Protein AF-A0A5P8E3L4-F1 (afdb_monomer_lite)

Secondary structure (DSSP, 8-state):
------S----EEPTTT--EESSS-B--TTT-SSS-B-HHHIIIIIHHHHHHHHHHHTT-

pLDDT: mean 88.37, std 16.72, range [40.53, 98.69]

Sequence (60 aa):
MGKVKNTFELDNACCICGRTFSGKGHNPAPVRYDGVCCGVCNVNVVLKERFRLAKEREKL

Foldseek 3Di:
DDPDPPDPQPQFAAPPPRDTDGDDADCQPPVDRDDHHHPVCCVPPRVVVVVVVVVVVVVD

Structure (mmCIF, N/CA/C/O backbone):
data_AF-A0A5P8E3L4-F1
#
_entry.id   AF-A0A5P8E3L4-F1
#
loop_
_atom_site.group_PDB
_atom_site.id
_atom_site.type_symbol
_atom_site.label_atom_id
_atom_site.label_alt_id
_atom_site.label_comp_id
_atom_site.label_asym_id
_atom_site.label_entity_id
_atom_site.label_seq_id
_atom_site.pdbx_PDB_ins_code
_atom_site.Cartn_x
_atom_site.Cartn_y
_atom_site.Cartn_z
_atom_site.occupancy
_atom_site.B_iso_or_equiv
_atom_site.auth_seq_id
_atom_site.auth_comp_id
_atom_site.auth_asym_id
_atom_site.auth_atom_id
_atom_site.pdbx_PDB_model_num
ATOM 1 N N . MET A 1 1 ? 17.204 22.870 -25.310 1.00 40.53 1 MET A N 1
ATOM 2 C CA . MET A 1 1 ? 17.957 22.393 -24.126 1.00 40.53 1 MET A CA 1
ATOM 3 C C . MET A 1 1 ? 17.265 21.148 -23.576 1.00 40.53 1 MET A C 1
ATOM 5 O O . MET A 1 1 ? 16.413 21.252 -22.701 1.00 40.53 1 MET A O 1
ATOM 9 N N . GLY A 1 2 ? 17.545 19.977 -24.157 1.00 48.62 2 GLY A N 1
ATOM 10 C CA . GLY A 1 2 ? 17.029 18.706 -23.645 1.00 48.62 2 GLY A CA 1
ATOM 11 C C . GLY A 1 2 ? 17.775 18.350 -22.364 1.00 48.62 2 GLY A C 1
ATOM 12 O O . GLY A 1 2 ? 19.001 18.272 -22.375 1.00 48.62 2 GLY A O 1
ATOM 13 N N . LYS A 1 3 ? 17.060 18.207 -21.246 1.00 52.84 3 LYS A N 1
ATOM 14 C CA . LYS A 1 3 ? 17.667 17.792 -19.978 1.00 52.84 3 LYS A CA 1
ATOM 15 C C . LYS A 1 3 ? 18.128 16.344 -20.130 1.00 52.84 3 LYS A C 1
ATOM 17 O O . LYS A 1 3 ? 17.300 15.441 -20.211 1.00 52.84 3 LYS A O 1
ATOM 22 N N . VAL A 1 4 ? 19.441 16.145 -20.188 1.00 53.88 4 VAL A N 1
ATOM 23 C CA . VAL A 1 4 ? 20.078 14.831 -20.085 1.00 53.88 4 VAL A CA 1
ATOM 24 C C . VAL A 1 4 ? 19.699 14.264 -18.717 1.00 53.88 4 VAL A C 1
ATOM 26 O O . VAL A 1 4 ? 20.157 14.765 -17.691 1.00 53.88 4 VAL A O 1
ATOM 29 N N . LYS A 1 5 ? 18.808 13.268 -18.680 1.00 58.12 5 LYS A N 1
ATOM 30 C CA . LYS A 1 5 ? 18.496 12.529 -17.451 1.00 58.12 5 LYS A CA 1
ATOM 31 C C . LYS A 1 5 ? 19.645 11.560 -17.184 1.00 58.12 5 LYS A C 1
ATOM 33 O O . LYS A 1 5 ? 19.584 10.398 -17.562 1.00 58.12 5 LYS A O 1
ATOM 38 N N . ASN A 1 6 ? 20.726 12.067 -16.603 1.00 63.62 6 ASN A N 1
ATOM 39 C CA . ASN A 1 6 ? 21.766 11.224 -16.038 1.00 63.62 6 ASN A CA 1
ATOM 40 C C . ASN A 1 6 ? 21.394 10.916 -14.587 1.00 63.62 6 ASN A C 1
ATOM 42 O O . ASN A 1 6 ? 21.721 11.720 -13.728 1.00 63.62 6 ASN A O 1
ATOM 46 N N . THR A 1 7 ? 20.691 9.809 -14.339 1.00 47.50 7 THR A N 1
ATOM 47 C CA . THR A 1 7 ? 20.701 9.063 -13.068 1.00 47.50 7 THR A CA 1
ATOM 48 C C . THR A 1 7 ? 19.922 7.759 -13.251 1.00 47.50 7 THR A C 1
ATOM 50 O O . THR A 1 7 ? 18.808 7.750 -13.767 1.00 47.50 7 THR A O 1
ATOM 53 N N . PHE A 1 8 ? 20.504 6.647 -12.809 1.00 56.78 8 PHE A N 1
ATOM 54 C CA . PHE A 1 8 ? 19.869 5.333 -12.689 1.00 56.78 8 PHE A CA 1
ATOM 55 C C . PHE A 1 8 ? 18.790 5.337 -11.584 1.00 56.78 8 PHE A C 1
ATOM 57 O O . PHE A 1 8 ? 18.903 4.610 -10.598 1.00 56.78 8 PHE A O 1
ATOM 64 N N . GLU A 1 9 ? 17.759 6.179 -11.683 1.00 58.00 9 GLU A N 1
ATOM 65 C CA . GLU A 1 9 ? 16.564 5.977 -10.863 1.00 58.00 9 GLU A CA 1
ATOM 66 C C . GLU A 1 9 ? 15.864 4.724 -11.392 1.00 58.00 9 GLU A C 1
ATOM 68 O O . GLU A 1 9 ? 15.246 4.758 -12.451 1.00 58.00 9 GLU A O 1
ATOM 73 N N . LEU A 1 10 ? 16.027 3.591 -10.696 1.00 62.06 10 LEU A N 1
ATOM 74 C CA . LEU A 1 10 ? 15.232 2.399 -10.979 1.00 62.06 10 LEU A CA 1
ATOM 75 C C . LEU A 1 10 ? 13.755 2.785 -10.857 1.00 62.06 10 LEU A C 1
ATOM 77 O O . LEU A 1 10 ? 13.274 3.062 -9.755 1.00 62.06 10 LEU A O 1
ATOM 81 N N . ASP A 1 11 ? 13.053 2.794 -11.987 1.00 72.94 11 ASP A N 1
ATOM 82 C CA . ASP A 1 11 ? 11.601 2.876 -12.011 1.00 72.94 11 ASP A CA 1
ATOM 83 C C . ASP A 1 11 ? 11.050 1.667 -11.244 1.00 72.94 11 ASP A C 1
ATOM 85 O O . ASP A 1 11 ? 11.189 0.517 -11.666 1.00 72.94 11 ASP A O 1
ATOM 89 N N . ASN A 1 12 ? 10.439 1.920 -10.087 1.00 87.69 12 ASN A N 1
ATOM 90 C CA . ASN A 1 12 ? 9.805 0.880 -9.286 1.00 87.69 12 AS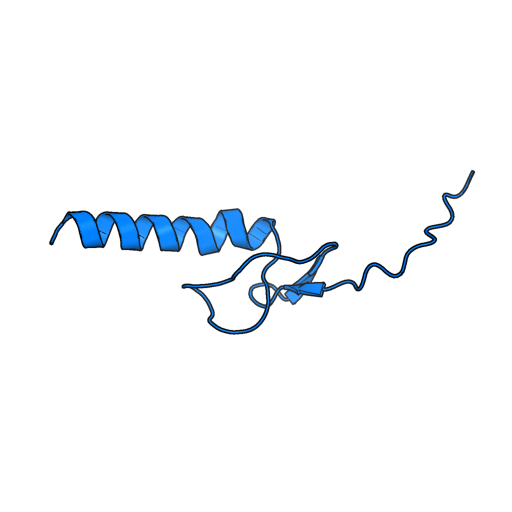N A CA 1
ATOM 91 C C . ASN A 1 12 ? 8.363 0.687 -9.756 1.00 87.69 12 ASN A C 1
ATOM 93 O O . ASN A 1 12 ? 7.658 1.656 -10.040 1.00 87.69 12 ASN A O 1
ATOM 97 N N . ALA A 1 13 ? 7.887 -0.557 -9.796 1.00 96.00 13 ALA A N 1
ATOM 98 C CA . ALA A 1 13 ? 6.483 -0.856 -10.062 1.00 96.00 13 ALA A CA 1
ATOM 99 C C . ALA A 1 13 ? 5.686 -0.912 -8.751 1.00 96.00 13 ALA A C 1
ATOM 101 O O . ALA A 1 13 ? 6.075 -1.575 -7.790 1.00 96.00 13 ALA A O 1
ATOM 102 N N . CYS A 1 14 ? 4.548 -0.219 -8.698 1.00 97.44 14 CYS A N 1
ATOM 103 C CA . CYS A 1 14 ? 3.668 -0.248 -7.532 1.00 97.44 14 CYS A CA 1
ATOM 104 C C . CYS A 1 14 ? 3.009 -1.625 -7.381 1.00 97.44 14 CYS A C 1
ATOM 106 O O . CYS A 1 14 ? 2.225 -2.020 -8.240 1.00 97.44 14 CYS A O 1
ATOM 108 N N . CYS A 1 15 ? 3.215 -2.305 -6.249 1.00 98.06 15 CYS A N 1
ATOM 109 C CA . CYS A 1 15 ? 2.597 -3.611 -5.964 1.00 98.06 15 CYS A CA 1
ATOM 110 C C . CYS A 1 15 ? 1.057 -3.585 -5.851 1.00 98.06 15 CYS A C 1
ATOM 112 O O . CYS A 1 15 ? 0.428 -4.639 -5.833 1.00 98.06 15 CYS A O 1
ATOM 114 N N . ILE A 1 16 ? 0.438 -2.399 -5.763 1.00 98.25 16 ILE A N 1
ATOM 115 C CA . ILE A 1 16 ? -1.023 -2.240 -5.652 1.00 98.25 16 ILE A CA 1
ATOM 116 C C . ILE A 1 16 ? -1.663 -1.944 -7.013 1.00 98.25 16 ILE A C 1
ATOM 118 O O . ILE A 1 16 ? -2.702 -2.511 -7.329 1.00 98.25 16 ILE A O 1
ATOM 122 N N . CYS A 1 17 ? -1.083 -1.041 -7.813 1.00 97.88 17 CYS A N 1
ATOM 123 C CA . CYS A 1 17 ? -1.707 -0.578 -9.062 1.00 97.88 17 CYS A CA 1
ATOM 124 C C . CYS A 1 17 ? -0.886 -0.833 -10.331 1.00 97.88 17 CYS A C 1
ATOM 126 O O . CYS A 1 17 ? -1.309 -0.416 -11.405 1.00 97.88 17 CYS A O 1
ATOM 128 N N . GLY A 1 18 ? 0.300 -1.434 -10.219 1.00 96.50 18 GLY A N 1
ATOM 129 C CA . GLY A 1 18 ? 1.170 -1.789 -11.344 1.00 96.50 18 GLY A CA 1
ATOM 130 C C . GLY A 1 18 ? 1.880 -0.621 -12.038 1.00 96.50 18 GLY A C 1
ATOM 131 O O . GLY A 1 18 ? 2.777 -0.852 -12.840 1.00 96.50 18 GLY A O 1
ATOM 132 N N . ARG A 1 19 ? 1.527 0.636 -11.738 1.00 96.12 19 ARG A N 1
ATOM 133 C CA . ARG A 1 19 ? 2.160 1.813 -12.355 1.00 96.12 19 ARG A CA 1
ATOM 134 C C . ARG A 1 19 ? 3.607 1.984 -11.895 1.00 96.12 19 ARG A C 1
ATOM 136 O O . ARG A 1 19 ? 3.898 1.797 -10.710 1.00 96.12 19 ARG A O 1
ATOM 143 N N . THR A 1 20 ? 4.473 2.395 -12.819 1.00 95.81 20 THR A N 1
ATOM 144 C CA . THR A 1 20 ? 5.847 2.798 -12.514 1.00 95.81 20 THR A CA 1
ATOM 145 C C . THR A 1 20 ? 5.868 4.128 -11.767 1.00 95.81 20 THR A C 1
ATOM 147 O O . THR A 1 20 ? 5.005 4.991 -11.958 1.00 95.81 20 THR A O 1
ATOM 150 N N . PHE A 1 21 ? 6.832 4.282 -10.867 1.00 94.06 21 PHE A N 1
ATOM 151 C CA . PHE A 1 21 ? 7.058 5.508 -10.118 1.00 94.06 21 PHE A CA 1
ATOM 152 C C . PHE A 1 21 ? 8.543 5.646 -9.761 1.00 94.06 21 PHE A C 1
ATOM 154 O O . PHE A 1 21 ? 9.251 4.649 -9.613 1.00 94.06 21 PHE A O 1
ATOM 161 N N . SER A 1 22 ? 8.998 6.887 -9.589 1.00 91.00 22 SER A N 1
ATOM 162 C CA . SER A 1 22 ? 10.365 7.192 -9.168 1.00 91.00 22 SER A CA 1
ATOM 163 C C . SER A 1 22 ? 10.515 7.229 -7.643 1.00 91.00 22 SER A C 1
ATOM 165 O O . SER A 1 22 ? 9.568 7.502 -6.898 1.00 91.00 22 SER A O 1
ATOM 167 N N . GLY A 1 23 ? 11.734 6.968 -7.166 1.00 90.00 23 GLY A N 1
ATOM 168 C CA . GLY A 1 23 ? 12.068 6.926 -5.740 1.00 90.00 23 GLY A CA 1
ATOM 169 C C . GLY A 1 23 ? 11.788 5.574 -5.069 1.00 90.00 23 GLY A C 1
ATOM 170 O O . GLY A 1 23 ? 11.431 4.595 -5.715 1.00 90.00 23 GLY A O 1
ATOM 171 N N . LYS A 1 24 ? 11.974 5.508 -3.742 1.00 92.62 24 LYS A N 1
ATOM 172 C CA . LYS A 1 24 ? 11.992 4.244 -2.967 1.00 92.62 24 LYS A CA 1
ATOM 173 C C . LYS A 1 24 ? 10.620 3.578 -2.758 1.00 92.62 24 LYS A C 1
ATOM 175 O O . LYS A 1 24 ? 10.563 2.400 -2.424 1.00 92.62 24 LYS A O 1
ATOM 180 N N . GLY A 1 25 ? 9.525 4.321 -2.923 1.00 96.06 25 GLY A N 1
ATOM 181 C CA . GLY A 1 25 ? 8.164 3.845 -2.646 1.00 96.06 25 GLY A CA 1
ATOM 182 C C . GLY A 1 25 ? 7.810 3.827 -1.158 1.00 96.06 25 GLY A C 1
ATOM 183 O O . GLY A 1 25 ? 8.577 4.273 -0.307 1.00 96.06 25 GLY A O 1
ATOM 184 N N . HIS A 1 26 ? 6.610 3.342 -0.846 1.00 98.06 26 HIS A N 1
ATOM 185 C CA . HIS A 1 26 ? 6.063 3.293 0.509 1.00 98.06 26 HIS A CA 1
ATOM 186 C C . HIS A 1 26 ? 5.696 1.865 0.909 1.00 98.06 26 HIS A C 1
ATOM 188 O O . HIS A 1 26 ? 5.295 1.059 0.068 1.00 98.06 26 HIS A O 1
ATOM 194 N N . ASN A 1 27 ? 5.768 1.576 2.211 1.00 98.31 27 ASN A N 1
ATOM 195 C CA . ASN A 1 27 ? 5.314 0.305 2.772 1.00 98.31 27 ASN A CA 1
ATOM 196 C C . ASN A 1 27 ? 3.816 0.098 2.453 1.00 98.31 27 ASN A C 1
ATOM 198 O O . ASN A 1 27 ? 3.015 0.945 2.861 1.00 98.31 27 ASN A O 1
ATOM 202 N N . PRO A 1 28 ? 3.427 -0.985 1.756 1.00 98.56 28 PRO A N 1
ATOM 203 C CA . PRO A 1 28 ? 2.041 -1.229 1.369 1.00 98.56 28 PRO A CA 1
ATOM 204 C C . PRO A 1 28 ? 1.173 -1.837 2.483 1.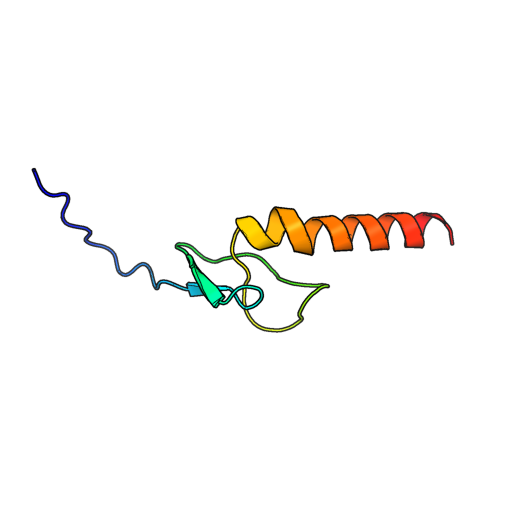00 98.56 28 PRO A C 1
ATOM 206 O O . PRO A 1 28 ? -0.045 -1.940 2.317 1.00 98.56 28 PRO A O 1
ATOM 209 N N . ALA A 1 29 ? 1.752 -2.208 3.628 1.00 98.50 29 ALA A N 1
ATOM 210 C CA . ALA A 1 29 ? 1.002 -2.780 4.738 1.00 98.50 29 ALA A CA 1
ATOM 211 C C . ALA A 1 29 ? 0.022 -1.752 5.332 1.00 98.50 29 ALA A C 1
ATOM 213 O O . ALA A 1 29 ? 0.383 -0.576 5.494 1.00 98.50 29 ALA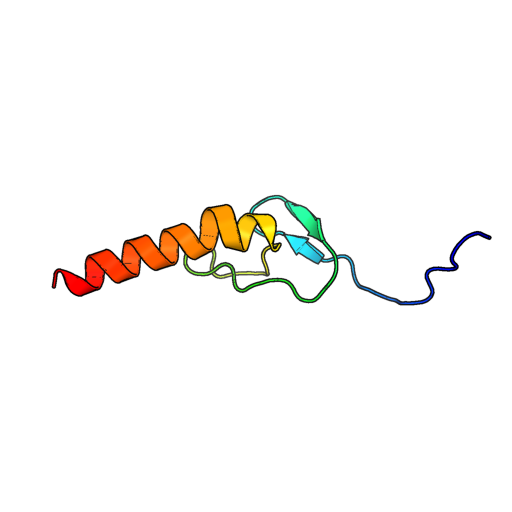 A O 1
ATOM 214 N N . PRO A 1 30 ? -1.204 -2.167 5.697 1.00 98.06 30 PRO A N 1
ATOM 215 C CA . PRO A 1 30 ? -1.683 -3.557 5.804 1.00 98.06 30 PRO A CA 1
ATOM 216 C C . PRO A 1 30 ? -2.370 -4.114 4.539 1.00 98.06 30 PRO A C 1
ATOM 218 O O . PRO A 1 30 ? -2.905 -5.212 4.579 1.00 98.06 30 PRO A 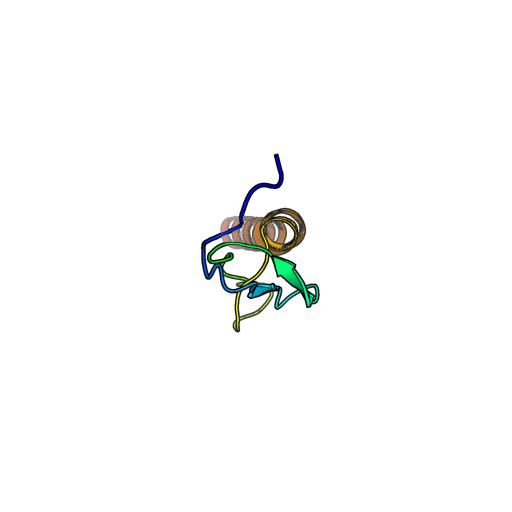O 1
ATOM 221 N N . VAL A 1 31 ? -2.393 -3.376 3.426 1.00 98.44 31 VAL A N 1
ATOM 222 C CA . VAL A 1 31 ? -3.127 -3.777 2.206 1.00 98.44 31 VAL A CA 1
ATOM 223 C C . VAL A 1 31 ? -2.403 -4.896 1.452 1.00 98.44 31 VAL A C 1
ATOM 225 O O . VAL A 1 31 ? -3.036 -5.788 0.895 1.00 98.44 31 VAL A O 1
ATOM 228 N N . ARG A 1 32 ? -1.068 -4.853 1.441 1.00 97.69 32 ARG A N 1
ATOM 229 C CA . ARG A 1 32 ? -0.189 -5.945 1.003 1.00 97.69 32 ARG A CA 1
ATOM 230 C C . ARG A 1 32 ? 1.001 -6.056 1.946 1.00 97.69 32 ARG A C 1
ATOM 232 O O . ARG A 1 32 ? 1.341 -5.086 2.619 1.00 97.69 32 ARG A O 1
ATOM 239 N N . TYR A 1 33 ? 1.650 -7.214 1.959 1.00 97.75 33 TYR A N 1
ATOM 240 C CA . TYR A 1 33 ? 2.818 -7.482 2.808 1.00 97.75 33 TYR A CA 1
ATOM 241 C C . TYR A 1 33 ? 4.112 -7.690 2.009 1.00 97.75 33 TYR A C 1
ATOM 243 O O . TYR A 1 33 ? 5.163 -7.942 2.588 1.00 97.75 33 TYR A O 1
ATOM 251 N N . ASP A 1 34 ? 4.038 -7.554 0.687 1.00 95.62 34 ASP A N 1
ATOM 252 C CA . ASP A 1 34 ? 5.131 -7.686 -0.265 1.00 95.62 34 ASP A CA 1
ATOM 253 C C . ASP A 1 34 ? 5.303 -6.411 -1.107 1.00 95.62 34 ASP A C 1
ATOM 255 O O . ASP A 1 34 ? 4.351 -5.678 -1.380 1.00 95.62 34 ASP A O 1
ATOM 259 N N . GLY A 1 35 ? 6.537 -6.162 -1.550 1.00 96.31 35 GLY A N 1
ATOM 260 C CA . GLY A 1 35 ? 6.868 -5.062 -2.456 1.00 96.31 35 GLY A CA 1
ATOM 261 C C . GLY A 1 35 ? 6.713 -3.659 -1.856 1.00 96.31 35 GLY A C 1
ATOM 262 O O . GLY A 1 35 ? 6.724 -3.451 -0.643 1.00 96.31 35 GLY A O 1
ATOM 263 N N . VAL A 1 36 ? 6.603 -2.669 -2.746 1.00 97.81 36 VAL A N 1
ATOM 264 C CA . VAL A 1 36 ? 6.459 -1.243 -2.414 1.00 97.81 36 VAL A CA 1
ATOM 265 C C . VAL A 1 36 ? 5.302 -0.630 -3.196 1.00 97.81 36 VAL A C 1
ATOM 267 O O . VAL A 1 36 ? 5.002 -1.052 -4.314 1.00 97.81 36 VAL A O 1
ATOM 270 N N . CYS A 1 37 ? 4.616 0.359 -2.625 1.00 98.25 37 CYS A N 1
ATOM 271 C CA . CYS A 1 37 ? 3.548 1.087 -3.312 1.00 98.25 37 CYS A CA 1
ATOM 272 C C . CYS A 1 37 ? 3.954 2.523 -3.662 1.00 98.25 37 CYS A C 1
ATOM 274 O O . CYS A 1 37 ? 4.766 3.148 -2.979 1.00 98.25 37 CYS A O 1
ATOM 276 N N . CYS A 1 38 ? 3.371 3.062 -4.733 1.00 98.06 38 CYS A N 1
ATOM 277 C CA . CYS A 1 38 ? 3.573 4.454 -5.123 1.00 98.06 38 CYS A CA 1
ATOM 278 C C . CYS A 1 38 ? 2.876 5.417 -4.148 1.00 98.06 38 CYS A C 1
ATOM 280 O O . CYS A 1 38 ? 1.950 5.035 -3.426 1.00 98.06 38 CYS A O 1
ATOM 282 N N . GLY A 1 39 ? 3.258 6.698 -4.179 1.00 97.88 39 GLY A N 1
ATOM 283 C CA . GLY A 1 39 ? 2.657 7.732 -3.326 1.00 97.88 39 GLY A CA 1
ATOM 284 C C . GLY A 1 39 ? 1.137 7.862 -3.486 1.00 97.88 39 GLY A C 1
ATOM 285 O O . GLY A 1 39 ? 0.421 8.033 -2.500 1.00 97.88 39 GLY A O 1
ATOM 286 N N . VAL A 1 40 ? 0.619 7.684 -4.707 1.00 98.25 40 VAL A N 1
ATOM 287 C CA . VAL A 1 40 ? -0.827 7.749 -4.985 1.00 98.25 40 VAL A CA 1
ATOM 288 C C . VAL A 1 40 ? -1.586 6.639 -4.253 1.00 98.25 40 VAL A C 1
ATOM 290 O O . VAL A 1 40 ? -2.606 6.913 -3.620 1.00 98.25 40 VAL A O 1
ATOM 293 N N . CYS A 1 41 ? -1.092 5.398 -4.310 1.00 98.56 41 CYS A N 1
ATOM 294 C CA . CYS A 1 41 ? -1.692 4.272 -3.595 1.00 98.56 41 CYS A CA 1
ATOM 295 C C . CYS A 1 41 ? -1.473 4.374 -2.084 1.00 98.56 41 CYS A C 1
ATOM 297 O O . CYS A 1 41 ? -2.375 4.029 -1.324 1.00 98.56 41 CYS A O 1
ATOM 299 N N . ASN A 1 42 ? -0.324 4.896 -1.646 1.00 98.69 42 ASN A N 1
ATOM 300 C CA . ASN A 1 42 ? -0.066 5.129 -0.230 1.00 98.69 42 ASN A CA 1
ATOM 301 C C . ASN A 1 42 ? -1.143 6.042 0.383 1.00 98.69 42 ASN A C 1
ATOM 303 O O . ASN A 1 42 ? -1.774 5.671 1.366 1.00 98.69 42 ASN A O 1
ATOM 307 N N . VAL A 1 43 ? -1.428 7.189 -0.241 1.00 98.56 43 VAL A N 1
ATOM 308 C CA . VAL A 1 43 ? -2.437 8.141 0.257 1.00 98.56 43 VAL A CA 1
ATOM 309 C C . VAL A 1 43 ? -3.861 7.602 0.124 1.00 98.56 43 VAL A C 1
ATOM 311 O O . VAL A 1 43 ? -4.648 7.678 1.066 1.00 98.56 43 VAL A O 1
ATOM 314 N N . ASN A 1 44 ? -4.211 7.052 -1.040 1.00 98.50 44 ASN A N 1
ATOM 315 C CA . ASN A 1 44 ? -5.610 6.749 -1.346 1.00 98.50 44 ASN A CA 1
ATOM 316 C C . ASN A 1 44 ? -6.084 5.371 -0.889 1.00 98.50 44 ASN A C 1
ATOM 318 O O . ASN A 1 44 ? -7.296 5.164 -0.835 1.00 98.50 44 ASN A O 1
ATOM 322 N N . VAL A 1 45 ? -5.162 4.456 -0.583 1.00 98.56 45 VAL A N 1
ATOM 323 C CA . VAL A 1 45 ? -5.464 3.060 -0.235 1.00 98.56 45 VAL A CA 1
ATOM 324 C C . VAL A 1 45 ? -4.852 2.714 1.121 1.00 98.56 45 VAL A C 1
ATOM 326 O O . VAL A 1 45 ? -5.577 2.421 2.067 1.00 98.56 45 VAL A O 1
ATOM 329 N N . VAL A 1 46 ? -3.525 2.811 1.249 1.00 98.69 46 VAL A N 1
ATOM 330 C CA . VAL A 1 46 ? -2.800 2.287 2.419 1.00 98.69 46 VAL A CA 1
ATOM 331 C C . VAL A 1 46 ? -3.079 3.095 3.685 1.00 98.69 46 VAL A C 1
ATOM 333 O O . VAL A 1 46 ? -3.434 2.523 4.714 1.00 98.69 46 VAL A O 1
ATOM 336 N N . LEU A 1 47 ? -2.942 4.422 3.633 1.00 98.69 47 LEU A N 1
ATOM 337 C CA . LEU A 1 47 ? -3.165 5.281 4.798 1.00 98.69 47 LEU A CA 1
ATOM 338 C C . LEU A 1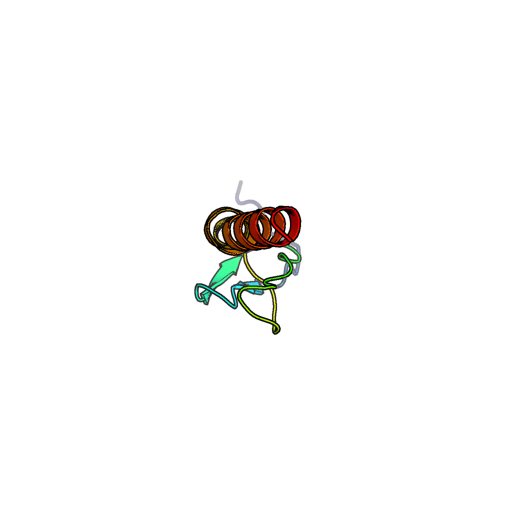 47 ? -4.618 5.222 5.279 1.00 98.69 47 LEU A C 1
ATOM 340 O O . LEU A 1 47 ? -4.849 5.189 6.485 1.00 98.69 47 LEU A O 1
ATOM 344 N N . LYS A 1 48 ? -5.591 5.130 4.365 1.00 98.50 48 LYS A N 1
ATOM 345 C CA . LYS A 1 48 ? -7.006 4.971 4.736 1.00 98.50 48 LYS A CA 1
ATOM 346 C C . LYS A 1 48 ? -7.236 3.702 5.549 1.00 98.50 48 LYS A C 1
ATOM 348 O O . LYS A 1 48 ? -7.896 3.758 6.583 1.00 98.50 48 LYS A O 1
ATOM 353 N N . GLU A 1 49 ? -6.650 2.589 5.119 1.00 98.50 49 GLU A N 1
ATOM 354 C CA . GLU A 1 49 ? -6.784 1.323 5.834 1.00 98.50 49 GLU A CA 1
ATOM 355 C C . GLU A 1 49 ? -6.070 1.348 7.193 1.00 98.50 49 GLU A C 1
ATOM 357 O O . GLU A 1 49 ? -6.610 0.870 8.190 1.00 98.50 49 GLU A O 1
ATOM 362 N N . ARG A 1 50 ? -4.898 1.995 7.281 1.00 98.38 50 ARG A N 1
ATOM 363 C CA . ARG A 1 50 ? -4.218 2.218 8.570 1.00 98.38 50 ARG A CA 1
ATOM 364 C C . ARG A 1 50 ? -5.089 3.005 9.546 1.00 98.38 50 ARG A C 1
ATOM 366 O O . ARG A 1 50 ? -5.195 2.610 10.703 1.00 98.38 50 ARG A O 1
ATOM 373 N N . PHE A 1 51 ? -5.726 4.082 9.088 1.00 98.06 51 PHE A N 1
ATOM 374 C CA . PHE A 1 51 ? -6.626 4.870 9.931 1.00 98.06 51 PHE A CA 1
ATOM 375 C C . PHE A 1 51 ? -7.884 4.090 10.330 1.00 98.06 51 PHE A C 1
ATOM 377 O O . PHE A 1 51 ? -8.318 4.203 11.475 1.00 98.06 51 PHE A O 1
ATOM 384 N N . ARG A 1 52 ? -8.440 3.259 9.435 1.00 97.62 52 ARG A N 1
ATOM 385 C CA . ARG A 1 52 ? -9.571 2.374 9.760 1.00 97.62 52 ARG A CA 1
ATOM 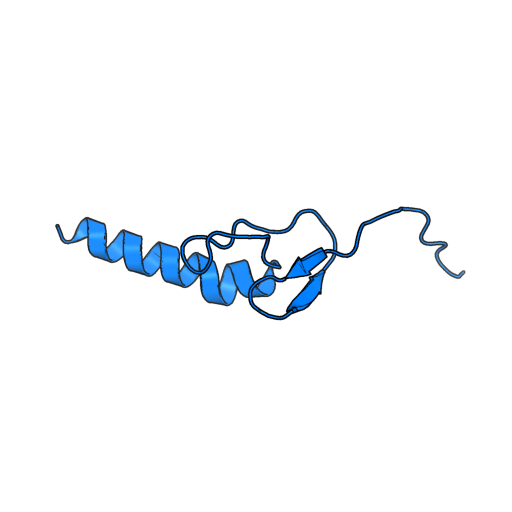386 C C . ARG A 1 52 ? -9.217 1.425 10.908 1.00 97.62 52 ARG A C 1
ATOM 388 O O . ARG A 1 52 ? -9.938 1.391 11.900 1.00 97.62 52 ARG A O 1
ATOM 395 N N . LEU A 1 53 ? -8.087 0.721 10.804 1.00 97.19 53 LEU A N 1
ATOM 396 C CA . LEU A 1 53 ? -7.629 -0.216 11.836 1.00 97.19 53 LEU A CA 1
ATOM 397 C C . LEU A 1 53 ? -7.258 0.481 13.151 1.00 97.19 53 LEU A C 1
ATOM 399 O O . LEU A 1 53 ? -7.530 -0.058 14.219 1.00 97.19 53 LEU A O 1
ATOM 403 N N . ALA A 1 54 ? -6.647 1.669 13.095 1.00 96.69 54 ALA A N 1
ATOM 404 C CA . ALA A 1 54 ? -6.352 2.452 14.296 1.00 96.69 54 ALA A CA 1
ATOM 405 C C . ALA A 1 54 ? -7.643 2.799 15.056 1.00 96.69 54 ALA A C 1
ATOM 407 O O . ALA A 1 54 ? -7.748 2.514 16.245 1.00 96.69 54 ALA A O 1
ATOM 408 N N . LYS A 1 55 ? -8.663 3.288 14.339 1.00 96.69 55 LYS A N 1
ATOM 409 C CA . LYS A 1 55 ? -9.980 3.599 14.909 1.00 96.69 55 LYS A CA 1
ATOM 410 C C . LYS A 1 55 ? -10.696 2.369 15.476 1.00 96.69 55 LYS A C 1
ATOM 412 O O . LYS A 1 55 ? -11.497 2.501 16.393 1.00 96.69 55 LYS A O 1
ATOM 417 N N . GLU A 1 56 ? -10.472 1.181 14.919 1.00 95.75 56 GLU A N 1
ATOM 418 C CA . GLU A 1 56 ? -11.031 -0.065 15.463 1.00 95.75 56 GLU A CA 1
ATOM 419 C C . GLU A 1 56 ? -10.345 -0.489 16.759 1.00 95.75 56 GLU A C 1
ATOM 421 O O . GLU A 1 56 ? -11.023 -0.922 17.684 1.00 95.75 56 GLU A O 1
ATOM 426 N N . ARG A 1 57 ? -9.025 -0.305 16.858 1.00 92.19 57 ARG A N 1
ATOM 427 C CA . ARG A 1 57 ? -8.258 -0.607 18.075 1.00 92.19 57 ARG A CA 1
ATOM 428 C C . ARG A 1 57 ? -8.602 0.311 19.242 1.00 92.19 57 ARG A C 1
ATOM 430 O O . ARG A 1 57 ? -8.564 -0.145 20.371 1.00 92.19 57 ARG A O 1
ATOM 437 N N . GLU A 1 58 ? -8.956 1.565 18.977 1.00 90.31 58 GLU A N 1
ATOM 438 C CA . GLU A 1 58 ? -9.414 2.512 20.008 1.00 90.31 58 GLU A CA 1
ATOM 439 C C . GLU A 1 58 ? -10.778 2.149 20.619 1.00 90.31 58 GLU A C 1
ATOM 441 O O . GLU A 1 58 ? -11.157 2.716 21.639 1.00 90.31 58 GLU A O 1
ATOM 446 N N . LYS A 1 59 ? -11.544 1.247 19.990 1.00 81.38 59 LYS A N 1
ATOM 447 C CA . LYS A 1 59 ? -12.856 0.804 20.488 1.00 81.38 59 LYS A CA 1
ATOM 448 C C . LYS A 1 59 ? -12.793 -0.446 21.373 1.00 81.38 59 LYS A C 1
ATOM 450 O O . LYS A 1 59 ? -13.840 -0.835 21.889 1.00 81.38 59 LYS A O 1
ATOM 455 N N . LEU A 1 60 ? -11.632 -1.098 21.461 1.00 60.47 60 LEU A N 1
ATOM 456 C CA . LEU A 1 60 ? -11.372 -2.214 22.378 1.00 60.47 60 LEU A CA 1
ATOM 457 C C . LEU A 1 60 ? -11.004 -1.682 23.764 1.00 60.47 60 LEU A C 1
ATOM 459 O O . LEU A 1 60 ? -11.434 -2.329 24.741 1.00 60.47 60 LEU A O 1
#

Radius of gyration: 15.41 Å; chains: 1; bounding box: 35×30×46 Å

Organism: NCBI:txid2133944